Protein AF-A0A6B3FGH3-F1 (afdb_monomer_lite)

Secondary structure (DSSP, 8-state):
--PPPP---------------SS-PPPHHHHHHHTT----TTT--SSPP----SB---SSHHHHHHHHTTSS---SBTTB-

Radius of gyration: 22.79 Å; chains: 1; bounding box: 36×62×44 Å

pLDDT: mean 80.55, std 21.76, range [41.47, 98.12]

Structure (mmCIF, N/CA/C/O backbone):
data_AF-A0A6B3FGH3-F1
#
_entry.id   AF-A0A6B3FGH3-F1
#
loop_
_atom_site.group_PDB
_atom_site.id
_atom_site.type_symbol
_atom_site.label_atom_id
_atom_site.label_alt_id
_atom_site.label_comp_id
_atom_site.label_asym_id
_atom_site.label_entity_id
_atom_site.label_seq_id
_atom_site.pdbx_PDB_ins_code
_atom_site.Cartn_x
_atom_site.Cartn_y
_atom_site.Cartn_z
_atom_site.occupancy
_atom_site.B_iso_or_equiv
_atom_site.auth_seq_id
_atom_site.auth_comp_id
_atom_site.auth_asym_id
_atom_site.auth_atom_id
_atom_site.pdbx_PDB_model_num
ATOM 1 N N . MET A 1 1 ? -23.244 45.651 27.800 1.00 42.88 1 MET A N 1
ATOM 2 C CA . MET A 1 1 ? -23.475 44.963 26.514 1.00 42.88 1 MET A CA 1
ATOM 3 C C . MET A 1 1 ? -22.410 43.887 26.387 1.00 42.88 1 MET A C 1
ATOM 5 O O . MET A 1 1 ? -21.275 44.220 26.091 1.00 42.88 1 MET A O 1
ATOM 9 N N . SER A 1 2 ? -22.739 42.642 26.732 1.00 41.47 2 SER A N 1
ATOM 10 C CA . SER A 1 2 ? -21.837 41.488 26.624 1.00 41.47 2 SER A CA 1
ATOM 11 C C . SER A 1 2 ? -22.546 40.487 25.728 1.00 41.47 2 SER A C 1
ATOM 13 O O . SER A 1 2 ? -23.627 40.026 26.088 1.00 41.47 2 SER A O 1
ATOM 15 N N . GLN A 1 3 ? -22.017 40.241 24.534 1.00 44.19 3 GLN A N 1
ATOM 16 C CA . GLN A 1 3 ? -22.572 39.211 23.660 1.00 44.19 3 GLN A CA 1
ATOM 17 C C . GLN A 1 3 ? -22.161 37.817 24.166 1.00 44.19 3 GLN A C 1
ATOM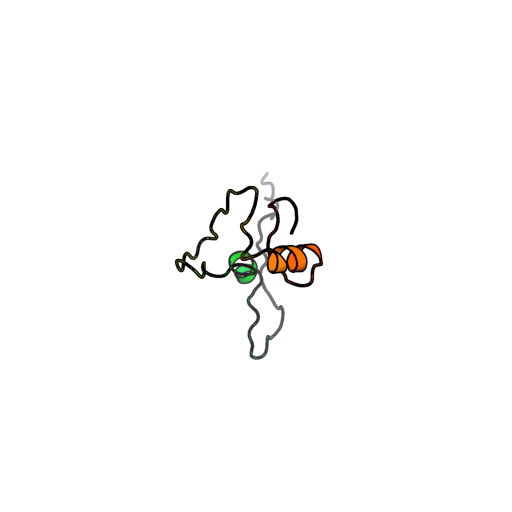 19 O O . GLN A 1 3 ? -21.080 37.692 24.749 1.00 44.19 3 GLN A O 1
ATOM 24 N N . PRO A 1 4 ? -23.005 36.785 23.987 1.00 44.78 4 PRO A N 1
ATOM 25 C CA . PRO A 1 4 ? -22.642 35.410 24.298 1.00 44.78 4 PRO A CA 1
ATOM 26 C C . PRO A 1 4 ? -21.728 34.858 23.196 1.00 44.78 4 PRO A C 1
ATOM 28 O O . PRO A 1 4 ? -21.948 35.106 22.014 1.00 44.78 4 PRO A O 1
ATOM 31 N N . LEU A 1 5 ? -20.684 34.132 23.593 1.00 47.47 5 LEU A N 1
ATOM 32 C CA . LEU A 1 5 ? -19.850 33.357 22.680 1.00 47.47 5 LEU A CA 1
ATOM 33 C C . LEU A 1 5 ? -20.619 32.087 22.308 1.00 47.47 5 LEU A C 1
ATOM 35 O O . LEU A 1 5 ? -20.929 31.276 23.182 1.00 47.47 5 LEU A O 1
ATOM 39 N N . ASP A 1 6 ? -20.932 31.930 21.025 1.00 42.66 6 ASP A N 1
ATOM 40 C CA . ASP A 1 6 ? -21.501 30.703 20.484 1.00 42.66 6 ASP A CA 1
ATOM 41 C C . ASP A 1 6 ? -20.556 29.525 20.763 1.00 42.66 6 ASP A C 1
ATOM 43 O O . ASP A 1 6 ? -19.405 29.480 20.323 1.00 42.66 6 ASP A O 1
ATOM 47 N N . SER A 1 7 ? -21.061 28.564 21.536 1.00 44.84 7 SER A N 1
ATOM 48 C CA . SER A 1 7 ? -20.418 27.297 21.871 1.00 44.84 7 SER A CA 1
ATOM 49 C C . SER A 1 7 ? -20.341 26.388 20.636 1.00 44.84 7 SER A C 1
ATOM 51 O O . SER A 1 7 ? -21.086 25.419 20.502 1.00 44.84 7 SER A O 1
ATOM 53 N N . VAL A 1 8 ? -19.405 26.672 19.735 1.00 49.41 8 VAL A N 1
ATOM 54 C CA . VAL A 1 8 ? -18.937 25.737 18.702 1.00 49.41 8 VAL A CA 1
ATOM 55 C C . VAL A 1 8 ? -17.493 25.374 19.034 1.00 49.41 8 VAL A C 1
ATOM 57 O O . VAL A 1 8 ? -16.579 25.943 18.461 1.00 49.41 8 VAL A O 1
ATOM 60 N N . THR A 1 9 ? -17.277 24.510 20.036 1.00 46.06 9 THR A N 1
ATOM 61 C CA . THR A 1 9 ? -16.086 23.634 20.240 1.00 46.06 9 THR A CA 1
ATOM 62 C C . THR A 1 9 ? -16.317 22.734 21.471 1.00 46.06 9 THR A C 1
ATOM 64 O O . THR A 1 9 ? -15.488 22.630 22.367 1.00 46.06 9 THR A O 1
ATOM 67 N N . ALA A 1 10 ? -17.469 22.066 21.558 1.00 42.31 10 ALA A N 1
ATOM 68 C CA . ALA A 1 10 ? -17.617 20.957 22.497 1.00 42.31 10 ALA A CA 1
ATOM 69 C C . ALA A 1 10 ? -17.320 19.671 21.724 1.00 42.31 10 ALA A C 1
ATOM 71 O O . ALA A 1 10 ? -18.132 19.216 20.918 1.00 42.31 10 ALA A O 1
ATOM 72 N N . GLY A 1 11 ? -16.106 19.147 21.916 1.00 41.88 11 GLY A N 1
ATOM 73 C CA . GLY A 1 11 ? -15.736 17.808 21.476 1.00 41.88 11 GLY A CA 1
ATOM 74 C C . GLY A 1 11 ? -16.781 16.791 21.930 1.00 41.88 11 GLY A C 1
ATOM 75 O O . GLY A 1 11 ? -17.423 16.963 22.968 1.00 41.88 11 GLY A O 1
ATOM 76 N N . HIS A 1 12 ? -16.969 15.762 21.109 1.00 51.56 12 HIS A N 1
ATOM 77 C CA . HIS A 1 12 ? -17.846 14.633 21.381 1.00 51.56 12 HIS A CA 1
ATOM 78 C C . HIS A 1 12 ? -17.564 14.105 22.795 1.00 51.56 12 HIS A C 1
ATOM 80 O O . HIS A 1 12 ? -16.529 13.491 23.040 1.00 51.56 12 HIS A O 1
ATOM 86 N N . THR A 1 13 ? -18.442 14.434 23.742 1.00 49.31 13 THR A N 1
ATOM 87 C CA . THR A 1 13 ? -18.398 13.888 25.098 1.00 49.31 13 THR A CA 1
ATOM 88 C C . THR A 1 13 ? -19.004 12.493 24.984 1.00 49.31 13 THR A C 1
ATOM 90 O O . THR A 1 13 ? -20.172 12.399 24.601 1.00 49.31 13 THR A O 1
ATOM 93 N N . PRO A 1 14 ? -18.245 11.410 25.221 1.00 50.25 14 PRO A N 1
ATOM 94 C CA . PRO A 1 14 ? -18.769 10.067 25.076 1.00 50.25 14 PRO A CA 1
ATOM 95 C C . PRO A 1 14 ? -19.518 9.720 26.362 1.00 50.25 14 PRO A C 1
ATOM 97 O O . PRO A 1 14 ? -18.970 9.089 27.260 1.00 50.25 14 PRO A O 1
ATOM 100 N N . GLU A 1 15 ? -20.763 10.168 26.478 1.00 52.56 15 GLU A N 1
ATOM 101 C CA . GLU A 1 15 ? -21.697 9.546 27.412 1.00 52.56 15 GLU A CA 1
ATOM 102 C C . GLU A 1 15 ? -22.493 8.484 26.643 1.00 52.56 15 GLU A C 1
ATOM 104 O O . GLU A 1 15 ? -23.229 8.788 25.708 1.00 52.56 15 GLU A O 1
ATOM 109 N N . ASP A 1 16 ? -22.246 7.228 27.025 1.00 52.72 16 ASP A N 1
ATOM 110 C CA . ASP A 1 16 ? -22.917 5.991 26.614 1.00 52.72 16 ASP A CA 1
ATOM 111 C C . ASP A 1 16 ? -22.961 5.653 25.113 1.00 52.72 16 ASP A C 1
ATOM 113 O O . ASP A 1 16 ? -23.969 5.812 24.427 1.00 52.72 16 ASP A O 1
ATOM 117 N N . GLN A 1 17 ? -21.899 4.996 24.634 1.00 49.66 17 GLN A N 1
ATOM 118 C CA . GLN A 1 17 ? -22.054 3.958 23.610 1.00 49.66 17 GLN A CA 1
ATOM 119 C C . GLN A 1 17 ? -21.470 2.641 24.120 1.00 49.66 17 GLN A C 1
ATOM 121 O O . GLN A 1 17 ? -20.291 2.345 23.954 1.00 49.66 17 GLN A O 1
ATOM 126 N N . ASP A 1 18 ? -22.365 1.895 24.761 1.00 45.66 18 ASP A N 1
ATOM 127 C CA . ASP A 1 18 ? -22.419 0.443 24.866 1.00 45.66 18 ASP A CA 1
ATOM 128 C C . ASP A 1 18 ? -21.259 -0.309 25.537 1.00 45.66 18 ASP A C 1
ATOM 130 O O . ASP A 1 18 ? -20.096 -0.317 25.140 1.00 45.66 18 ASP A O 1
ATOM 134 N N . ARG A 1 19 ? -21.645 -1.088 26.552 1.00 54.34 19 ARG A N 1
ATOM 135 C CA . ARG A 1 19 ? -20.863 -2.183 27.133 1.00 54.34 19 ARG A CA 1
ATOM 136 C C . ARG A 1 19 ? -20.346 -3.124 26.036 1.00 54.34 19 ARG A C 1
ATOM 138 O O . ARG A 1 19 ? -21.058 -4.047 25.642 1.00 54.34 19 ARG A O 1
ATOM 145 N N . GLN A 1 20 ? -19.089 -2.989 25.620 1.00 50.19 20 GLN A N 1
ATOM 146 C CA . GLN A 1 20 ? -18.457 -4.015 24.793 1.00 50.19 20 GLN A CA 1
ATOM 147 C C . GLN A 1 20 ? -17.872 -5.128 25.678 1.00 50.19 20 GLN A C 1
ATOM 149 O O . GLN A 1 20 ? -16.835 -4.993 26.326 1.00 50.19 20 GLN A O 1
ATOM 154 N N . VAL A 1 21 ? -18.590 -6.246 25.682 1.00 46.03 21 VAL A N 1
ATOM 155 C CA . VAL A 1 21 ? -18.199 -7.589 26.142 1.00 46.03 21 VAL A CA 1
ATOM 156 C C . VAL A 1 21 ? -16.893 -8.072 25.453 1.00 46.03 21 VAL A C 1
ATOM 158 O O . VAL A 1 21 ? -16.510 -7.527 24.416 1.00 46.03 21 VAL A O 1
ATOM 161 N N . PRO A 1 22 ? -16.161 -9.055 26.023 1.00 46.09 22 PRO A N 1
ATOM 162 C CA . PRO A 1 22 ? -14.733 -9.262 25.776 1.00 46.09 22 PRO A CA 1
ATOM 163 C C . PRO A 1 22 ? -14.407 -9.667 24.331 1.00 46.09 22 PRO A C 1
ATOM 165 O O . PRO A 1 22 ? -15.044 -10.538 23.746 1.00 46.09 22 PRO A O 1
ATOM 168 N N . GLY A 1 23 ? -13.364 -9.017 23.805 1.00 54.91 23 GLY A N 1
ATOM 169 C CA . GLY A 1 23 ? -12.952 -8.987 22.393 1.00 54.91 23 GLY A CA 1
ATOM 170 C C . GLY A 1 23 ? -12.800 -7.549 21.874 1.00 54.91 23 GLY A C 1
ATOM 171 O O . GLY A 1 23 ? -13.121 -7.275 20.723 1.00 54.91 23 GLY A O 1
ATOM 172 N N . ALA A 1 24 ? -12.413 -6.624 22.763 1.00 62.53 24 ALA A N 1
ATOM 173 C CA . ALA A 1 24 ? -12.655 -5.187 22.673 1.00 62.53 24 ALA A CA 1
ATOM 174 C C . ALA A 1 24 ? -12.269 -4.579 21.316 1.00 62.53 24 ALA A C 1
ATOM 176 O O . ALA A 1 24 ? -11.093 -4.403 20.993 1.00 62.53 24 ALA A O 1
ATOM 177 N N . ALA A 1 25 ? -13.288 -4.210 20.542 1.00 82.31 25 ALA A N 1
ATOM 178 C CA . ALA A 1 25 ? -13.113 -3.330 19.405 1.00 82.31 25 ALA A CA 1
ATOM 179 C C . ALA A 1 25 ? -12.651 -1.959 19.916 1.00 82.31 25 ALA A C 1
ATOM 181 O O . ALA A 1 25 ? -13.234 -1.405 20.844 1.00 82.31 25 ALA A O 1
ATOM 182 N N . TRP A 1 26 ? -11.603 -1.413 19.305 1.00 89.94 26 TRP A N 1
ATOM 183 C CA . TRP A 1 26 ? -11.102 -0.076 19.610 1.00 89.94 26 TRP A CA 1
ATOM 184 C C . TRP A 1 26 ? -12.188 1.008 19.502 1.00 89.94 26 TRP A C 1
ATOM 186 O O . TRP A 1 26 ? -13.063 0.933 18.627 1.00 89.94 26 TRP A O 1
ATOM 196 N N . SER A 1 27 ? -12.077 2.047 20.335 1.00 94.06 27 SER A N 1
ATOM 197 C CA . SER A 1 27 ? -12.845 3.292 20.198 1.00 94.06 27 SER A CA 1
ATOM 198 C C . SER A 1 27 ? -12.554 3.980 18.860 1.00 94.06 27 SER A C 1
ATOM 200 O O . SER A 1 27 ? -11.570 3.664 18.178 1.00 94.06 27 SER A O 1
ATOM 202 N N . PHE A 1 28 ? -13.418 4.913 18.458 1.00 92.88 28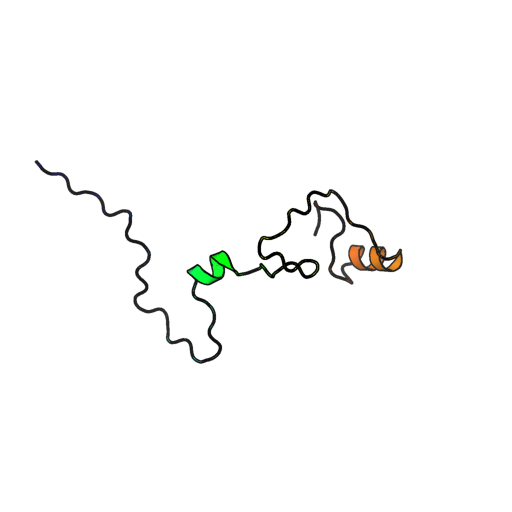 PHE A N 1
ATOM 203 C CA . PHE A 1 28 ? -13.305 5.603 17.172 1.00 92.88 28 PHE A CA 1
ATOM 204 C C . PHE A 1 28 ? -11.970 6.349 17.028 1.00 92.88 28 PHE A C 1
ATOM 206 O O . PHE A 1 28 ? -11.294 6.203 16.012 1.00 92.88 28 PHE A O 1
ATOM 213 N N . GLU A 1 29 ? -11.529 7.033 18.081 1.00 95.19 29 GLU A N 1
ATOM 214 C CA . GLU A 1 29 ? -10.283 7.806 18.133 1.00 95.19 29 GLU A CA 1
ATOM 215 C C . GLU A 1 29 ? -9.063 6.910 17.883 1.00 95.19 29 GLU A C 1
ATOM 217 O O . GLU A 1 29 ? -8.143 7.264 17.151 1.00 95.19 29 GLU A O 1
ATOM 222 N N . THR A 1 30 ? -9.063 5.699 18.441 1.00 94.00 30 THR A N 1
ATOM 223 C CA . THR A 1 30 ? -7.978 4.731 18.242 1.00 94.00 30 THR A CA 1
ATOM 224 C C . THR A 1 30 ? -8.001 4.143 16.828 1.00 94.00 30 THR A C 1
ATOM 226 O O . THR A 1 30 ? -6.947 3.956 16.216 1.00 94.00 30 THR A O 1
ATOM 229 N N . LYS A 1 31 ? -9.191 3.888 16.269 1.00 93.44 31 LYS A N 1
ATOM 230 C CA . LYS A 1 31 ? -9.343 3.406 14.885 1.00 93.44 31 LYS A CA 1
ATOM 231 C C . LYS A 1 31 ? -8.812 4.414 13.870 1.00 93.44 31 LYS A C 1
ATOM 233 O O . LYS A 1 31 ? -8.121 4.005 12.942 1.00 93.44 31 LYS A O 1
ATOM 238 N N . GLN A 1 32 ? -9.054 5.710 14.074 1.00 94.06 32 GLN A N 1
ATOM 239 C CA . GLN A 1 32 ? -8.547 6.768 13.190 1.00 94.06 32 GLN A CA 1
ATOM 240 C C . GLN A 1 32 ? -7.020 6.733 13.021 1.00 94.06 32 GLN A C 1
ATOM 242 O O . GLN A 1 32 ? -6.520 7.072 11.953 1.00 94.06 32 GLN A O 1
ATOM 247 N N . ILE A 1 33 ? -6.283 6.308 14.053 1.00 91.94 33 ILE A N 1
ATOM 248 C CA . ILE A 1 33 ? -4.814 6.283 14.036 1.00 91.94 33 ILE A CA 1
ATOM 249 C C . ILE A 1 33 ? -4.252 4.940 13.548 1.00 91.94 33 ILE A C 1
ATOM 251 O O . ILE A 1 33 ? -3.143 4.893 13.015 1.00 91.94 33 ILE A O 1
ATOM 255 N N . HIS A 1 34 ? -4.962 3.828 13.757 1.00 91.88 34 HIS A N 1
ATOM 256 C CA . HIS A 1 34 ? -4.372 2.491 13.607 1.00 91.88 34 HIS A CA 1
ATOM 257 C C . HIS A 1 34 ? -5.068 1.571 12.601 1.00 91.88 34 HIS A C 1
ATOM 259 O O . HIS A 1 34 ? -4.458 0.593 12.168 1.00 91.88 34 HIS A O 1
ATOM 265 N N . SER A 1 35 ? -6.320 1.830 12.221 1.00 93.19 35 SER A N 1
ATOM 266 C CA . SER A 1 35 ? -7.029 0.968 11.272 1.00 93.19 35 SER A CA 1
ATOM 267 C C . SER A 1 35 ? -6.402 1.036 9.876 1.00 93.19 35 SER A C 1
ATOM 269 O O . SE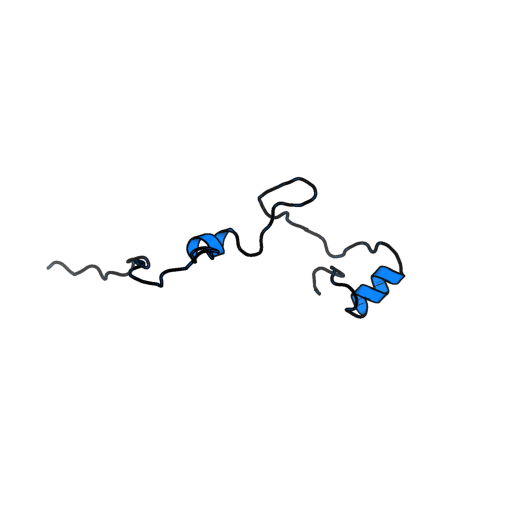R A 1 35 ? -6.109 2.111 9.366 1.00 93.19 35 SER A O 1
ATOM 271 N N . GLY A 1 36 ? -6.194 -0.128 9.252 1.00 91.38 36 GLY A N 1
ATOM 272 C CA . GLY A 1 36 ? -5.593 -0.242 7.916 1.00 91.38 36 GLY A CA 1
ATOM 273 C C . GLY A 1 36 ? -4.063 -0.132 7.874 1.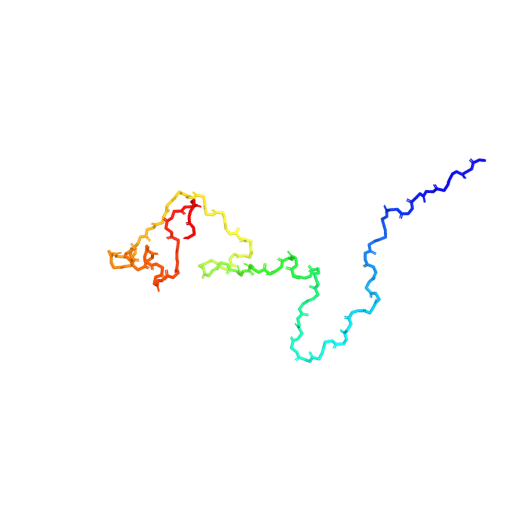00 91.38 36 GLY A C 1
ATOM 274 O O . GLY A 1 36 ? -3.483 -0.353 6.816 1.00 91.38 36 GLY A O 1
ATOM 275 N N . ALA A 1 37 ? -3.400 0.150 9.003 1.00 92.75 37 ALA A N 1
ATOM 276 C CA . ALA A 1 37 ? -1.946 0.282 9.079 1.00 92.75 37 ALA A CA 1
ATOM 277 C C . ALA A 1 37 ? -1.308 -0.795 9.974 1.00 92.75 37 ALA A C 1
ATOM 279 O O . ALA A 1 37 ? -1.609 -0.922 11.164 1.00 92.75 37 ALA A O 1
ATOM 280 N N . ALA A 1 38 ? -0.346 -1.528 9.417 1.00 92.94 38 ALA A N 1
ATOM 281 C CA . ALA A 1 38 ? 0.537 -2.442 10.140 1.00 92.94 38 ALA A CA 1
ATOM 282 C C . ALA A 1 38 ? 1.994 -1.960 10.011 1.00 92.94 38 ALA A C 1
ATOM 284 O O . ALA A 1 38 ? 2.292 -1.213 9.078 1.00 92.94 38 ALA A O 1
ATOM 285 N N . PRO A 1 39 ? 2.903 -2.325 10.939 1.00 95.00 39 PRO A N 1
ATOM 286 C CA . PRO A 1 39 ? 4.325 -2.058 10.744 1.00 95.00 39 PRO A CA 1
ATOM 287 C C . PRO A 1 39 ? 4.814 -2.703 9.441 1.00 95.00 39 PRO A C 1
ATOM 289 O O . PRO A 1 39 ? 4.366 -3.800 9.103 1.00 95.00 39 PRO A O 1
ATOM 292 N N . ASP A 1 40 ? 5.725 -2.038 8.732 1.00 96.25 40 ASP A 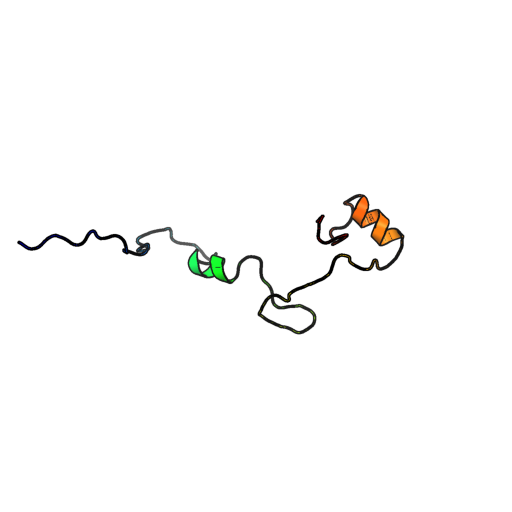N 1
ATOM 293 C CA . ASP A 1 40 ? 6.317 -2.581 7.507 1.00 96.25 40 ASP A CA 1
ATOM 294 C C . ASP A 1 40 ? 6.955 -3.955 7.792 1.00 96.25 40 ASP A C 1
ATOM 296 O O . ASP A 1 40 ? 7.831 -4.040 8.657 1.00 96.25 40 ASP A O 1
ATOM 300 N N . PRO A 1 41 ? 6.564 -5.035 7.089 1.00 95.50 41 PRO A N 1
ATOM 301 C CA . PRO A 1 41 ? 7.077 -6.376 7.365 1.00 95.50 41 PRO A CA 1
ATOM 302 C C . PRO A 1 41 ? 8.574 -6.534 7.064 1.00 95.50 41 PRO A C 1
ATOM 304 O O . PRO A 1 41 ? 9.181 -7.490 7.540 1.00 95.50 41 PRO A O 1
ATOM 307 N N . THR A 1 42 ? 9.175 -5.625 6.288 1.00 96.75 42 THR A N 1
ATOM 308 C CA . THR A 1 42 ? 10.593 -5.718 5.908 1.00 96.75 42 THR A CA 1
ATOM 309 C C . THR A 1 42 ? 11.517 -5.063 6.937 1.00 96.75 42 THR A C 1
ATOM 311 O O . THR A 1 42 ? 12.561 -5.618 7.270 1.00 96.75 42 THR A O 1
ATOM 314 N N . THR A 1 43 ? 11.152 -3.888 7.453 1.00 97.06 43 THR A N 1
ATOM 315 C CA . THR A 1 43 ? 12.004 -3.075 8.343 1.00 97.06 43 THR A CA 1
ATOM 316 C C . THR A 1 43 ? 11.434 -2.879 9.747 1.00 97.06 43 THR A C 1
ATOM 318 O O . THR A 1 43 ? 12.150 -2.439 10.645 1.00 97.06 43 THR A O 1
ATOM 321 N N . GLY A 1 44 ? 10.150 -3.173 9.958 1.00 95.75 44 GLY A N 1
ATOM 322 C CA . GLY A 1 44 ? 9.433 -2.879 11.197 1.00 95.75 44 GLY A CA 1
ATOM 323 C C . GLY A 1 44 ? 9.044 -1.407 11.367 1.00 95.75 44 GLY A C 1
ATOM 324 O O . GLY A 1 44 ? 8.569 -1.026 12.439 1.00 95.75 44 GLY A O 1
ATOM 325 N N . ALA A 1 45 ? 9.228 -0.563 10.344 1.00 96.75 45 ALA A N 1
ATOM 326 C CA . ALA A 1 45 ? 8.851 0.846 10.403 1.00 96.75 45 ALA A CA 1
ATOM 327 C C . ALA A 1 45 ? 7.362 1.010 10.748 1.00 96.75 45 ALA A C 1
ATOM 329 O O . ALA A 1 45 ? 6.493 0.390 10.134 1.00 96.75 45 ALA A O 1
ATOM 330 N N . ARG A 1 46 ? 7.057 1.854 11.746 1.00 94.19 46 ARG A N 1
ATOM 331 C CA . ARG A 1 46 ? 5.668 2.095 12.172 1.00 94.19 46 ARG A CA 1
ATOM 332 C C . ARG A 1 46 ? 4.945 3.113 11.293 1.00 94.19 46 ARG A C 1
ATOM 334 O O . ARG A 1 46 ? 3.735 3.003 11.121 1.00 94.19 46 ARG A O 1
ATOM 341 N N . ALA A 1 47 ? 5.674 4.095 10.768 1.00 94.81 47 ALA A N 1
ATOM 342 C CA . ALA A 1 47 ? 5.151 5.004 9.758 1.00 94.81 47 ALA A CA 1
ATOM 343 C C . ALA A 1 47 ? 5.026 4.261 8.421 1.00 94.81 47 ALA A C 1
ATOM 345 O O . ALA A 1 47 ? 5.931 3.514 8.049 1.00 94.81 47 ALA A O 1
ATOM 346 N N . VAL A 1 48 ? 3.919 4.477 7.708 1.00 94.56 48 VAL A N 1
ATOM 347 C CA . VAL A 1 48 ? 3.677 3.836 6.410 1.00 94.56 48 VAL A CA 1
ATOM 348 C C . VAL A 1 48 ? 4.705 4.348 5.390 1.00 94.56 48 VAL A C 1
ATOM 350 O O . VAL A 1 48 ? 4.811 5.565 5.210 1.00 94.56 48 VAL A O 1
ATOM 353 N N . PRO A 1 49 ? 5.464 3.463 4.718 1.00 95.12 49 PRO A N 1
ATOM 354 C CA . PRO A 1 49 ? 6.404 3.872 3.680 1.00 95.12 49 PRO A CA 1
ATOM 355 C C . PRO A 1 49 ? 5.716 4.551 2.488 1.00 95.12 49 PRO A C 1
ATOM 357 O O . PRO A 1 49 ? 4.605 4.191 2.098 1.00 95.12 49 PRO A O 1
ATOM 360 N N . ILE A 1 50 ? 6.414 5.494 1.852 1.00 95.94 50 ILE A N 1
ATOM 361 C CA . ILE A 1 50 ? 5.962 6.117 0.602 1.00 95.94 50 ILE A CA 1
ATOM 362 C C . ILE A 1 50 ? 6.502 5.298 -0.577 1.00 95.94 50 ILE A C 1
ATOM 364 O O . ILE A 1 50 ? 7.667 5.428 -0.954 1.00 95.94 50 ILE A O 1
ATOM 368 N N . TYR A 1 51 ? 5.652 4.472 -1.193 1.00 95.56 51 TYR A N 1
ATOM 369 C CA . TYR A 1 51 ? 5.988 3.729 -2.415 1.00 95.56 51 TYR A CA 1
ATOM 370 C C . TYR A 1 51 ? 5.878 4.625 -3.659 1.00 95.56 51 TYR A C 1
ATOM 372 O O . TYR A 1 51 ? 4.935 4.523 -4.444 1.00 95.56 51 TYR A O 1
ATOM 380 N N . GLN A 1 52 ? 6.847 5.524 -3.845 1.00 97.56 52 GLN A N 1
ATOM 381 C CA . GLN A 1 52 ? 6.905 6.443 -4.988 1.00 97.56 52 GLN A CA 1
ATOM 382 C C . GLN A 1 52 ? 7.373 5.724 -6.268 1.00 97.56 52 GLN A C 1
ATOM 384 O O . GLN A 1 52 ? 8.490 5.912 -6.744 1.00 97.56 52 GLN A O 1
ATOM 389 N N . SER A 1 53 ? 6.501 4.883 -6.822 1.00 96.50 53 SER A N 1
ATOM 390 C CA . SER A 1 53 ? 6.717 4.138 -8.066 1.00 96.50 53 SER A CA 1
ATOM 391 C C . SER A 1 53 ? 5.513 4.270 -9.000 1.00 96.50 53 SER A C 1
ATOM 393 O O . SER A 1 53 ? 4.414 4.649 -8.589 1.00 96.50 53 SER A O 1
ATOM 395 N N . THR A 1 54 ? 5.716 3.939 -10.273 1.00 96.81 54 THR A N 1
ATOM 396 C CA . THR A 1 54 ? 4.655 3.816 -11.283 1.00 96.81 54 THR A CA 1
ATOM 397 C C . THR A 1 54 ? 4.218 2.365 -11.511 1.00 96.81 54 THR A C 1
ATOM 399 O O . THR A 1 54 ? 3.098 2.138 -11.973 1.00 96.81 54 THR A O 1
ATOM 402 N N . SER A 1 55 ? 5.084 1.387 -11.216 1.00 94.81 55 SER A N 1
ATOM 403 C CA . SER A 1 55 ? 4.905 -0.038 -11.546 1.00 94.81 55 SER A CA 1
ATOM 404 C C . SER A 1 55 ? 5.598 -0.972 -10.542 1.00 94.81 55 SER A C 1
ATOM 406 O O . SER A 1 55 ? 6.450 -0.532 -9.762 1.00 94.81 55 SER A O 1
ATOM 408 N N . PHE A 1 56 ? 5.221 -2.258 -10.569 1.00 96.25 56 PHE A N 1
ATOM 409 C CA . PHE A 1 56 ? 5.728 -3.312 -9.682 1.00 96.25 56 PHE A CA 1
ATOM 410 C C . PHE A 1 56 ? 6.238 -4.520 -10.484 1.00 96.25 56 PHE A C 1
ATOM 412 O O . PHE A 1 56 ? 5.743 -4.818 -11.568 1.00 96.25 56 PHE A O 1
ATOM 419 N N . VAL A 1 57 ? 7.255 -5.208 -9.959 1.00 96.69 57 VAL A N 1
ATOM 420 C CA . VAL A 1 57 ? 7.886 -6.362 -10.621 1.00 96.69 57 VAL A CA 1
ATOM 421 C C . VAL A 1 57 ? 7.100 -7.641 -10.335 1.00 96.69 57 VAL A C 1
ATOM 423 O O . VAL A 1 57 ? 6.721 -7.904 -9.194 1.00 96.69 57 VAL A O 1
ATOM 426 N N . PHE A 1 58 ? 6.906 -8.471 -11.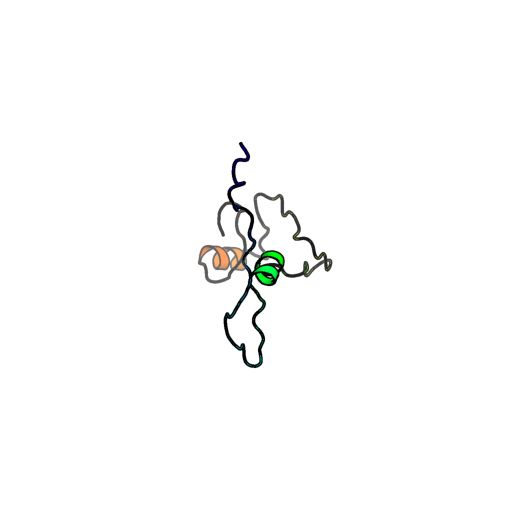361 1.00 97.06 58 PHE A N 1
ATOM 427 C CA . PHE A 1 58 ? 6.324 -9.803 -11.207 1.00 97.06 58 PHE A CA 1
ATOM 428 C C . PHE A 1 58 ? 7.389 -10.844 -10.863 1.00 97.06 58 PHE A C 1
ATOM 430 O O . PHE A 1 58 ? 8.511 -10.777 -11.362 1.00 97.06 58 PHE A O 1
ATOM 437 N N . ARG A 1 59 ? 7.013 -11.843 -10.054 1.00 97.06 59 ARG A N 1
ATOM 438 C CA . ARG A 1 59 ? 7.882 -12.990 -9.751 1.00 97.06 59 ARG A CA 1
ATOM 439 C C . ARG A 1 59 ? 8.201 -13.798 -11.017 1.00 97.06 59 ARG A C 1
ATOM 441 O O . ARG A 1 59 ? 9.350 -14.167 -11.228 1.00 97.06 59 ARG A O 1
ATOM 448 N N . ASP A 1 60 ? 7.187 -14.023 -11.857 1.00 97.94 60 ASP A N 1
ATOM 449 C CA . ASP A 1 60 ? 7.267 -14.725 -13.142 1.00 97.94 60 ASP A CA 1
ATOM 450 C C . ASP A 1 60 ? 6.052 -14.394 -14.046 1.00 97.94 60 ASP A C 1
ATOM 452 O O . ASP A 1 60 ? 5.199 -13.568 -13.703 1.00 97.94 60 ASP A O 1
ATOM 456 N N . THR A 1 61 ? 5.975 -15.023 -15.226 1.00 97.88 61 THR A N 1
ATOM 457 C CA . THR A 1 61 ? 4.894 -14.805 -16.205 1.00 97.88 61 THR A CA 1
ATOM 458 C C . THR A 1 61 ? 3.541 -15.350 -15.753 1.00 97.88 61 THR A C 1
ATOM 460 O O . THR A 1 61 ? 2.511 -14.792 -16.132 1.00 97.88 61 THR A O 1
ATOM 463 N N . LYS A 1 62 ? 3.521 -16.408 -14.934 1.00 98.12 62 LYS A N 1
ATOM 464 C CA . LYS A 1 62 ? 2.285 -16.961 -14.378 1.00 98.12 62 LYS A CA 1
ATOM 465 C C . LYS A 1 62 ? 1.700 -16.011 -13.333 1.00 98.12 62 LYS A C 1
ATOM 467 O O . LYS A 1 62 ? 0.514 -15.715 -13.405 1.00 98.12 62 LYS A O 1
ATOM 472 N N . HIS A 1 63 ? 2.527 -15.473 -12.439 1.00 97.88 63 HIS A N 1
ATOM 473 C CA . HIS A 1 63 ? 2.121 -14.464 -11.460 1.00 97.88 63 HIS A CA 1
ATOM 474 C C . HIS A 1 63 ? 1.486 -13.243 -12.137 1.00 97.88 63 HIS A C 1
ATOM 476 O O . HIS A 1 63 ? 0.441 -12.773 -11.702 1.00 97.88 63 HIS A O 1
ATOM 482 N N . ALA A 1 64 ? 2.059 -12.765 -13.246 1.00 96.25 64 ALA A N 1
ATOM 483 C CA . ALA A 1 64 ? 1.452 -11.679 -14.014 1.00 96.25 64 ALA A CA 1
ATOM 484 C C . ALA A 1 64 ? 0.038 -12.046 -14.510 1.00 96.25 64 ALA A C 1
ATOM 486 O O . ALA A 1 64 ? -0.902 -11.280 -14.313 1.00 96.25 64 ALA A O 1
ATOM 487 N N . ALA A 1 65 ? -0.128 -13.225 -15.121 1.00 97.62 65 ALA A N 1
ATOM 488 C CA . ALA A 1 65 ? -1.426 -13.687 -15.617 1.00 97.62 65 ALA A CA 1
ATOM 489 C C . ALA A 1 65 ? -2.472 -13.841 -14.495 1.00 97.62 65 ALA A C 1
ATOM 491 O O . ALA A 1 65 ? -3.638 -13.488 -14.686 1.00 97.62 65 ALA A O 1
ATOM 492 N N . ASP A 1 66 ? -2.058 -14.322 -13.321 1.00 97.94 66 ASP A N 1
ATOM 493 C CA . ASP A 1 66 ? -2.936 -14.491 -12.161 1.00 97.94 66 ASP A CA 1
ATOM 494 C C . ASP A 1 66 ? -3.393 -13.129 -11.593 1.00 97.94 66 ASP A C 1
ATOM 496 O O . ASP A 1 66 ? -4.579 -12.962 -11.308 1.00 97.94 66 ASP A O 1
ATOM 500 N N . LEU A 1 67 ? -2.510 -12.121 -11.523 1.00 96.06 67 LEU A N 1
ATOM 501 C CA . LEU A 1 67 ? -2.884 -10.756 -11.117 1.00 96.06 67 LEU A CA 1
ATOM 502 C C . LEU A 1 67 ? -3.874 -10.111 -12.103 1.00 96.06 67 LEU A C 1
ATOM 504 O O . LEU A 1 67 ? -4.899 -9.570 -11.695 1.00 96.06 67 LEU A O 1
ATOM 508 N N . PHE A 1 68 ? -3.620 -10.205 -13.414 1.00 95.06 68 PHE A N 1
ATOM 509 C CA . PHE A 1 68 ? -4.504 -9.609 -14.429 1.00 95.06 68 PHE A CA 1
ATOM 510 C C . PHE A 1 68 ? -5.864 -10.311 -14.555 1.00 95.06 68 PHE A C 1
ATOM 512 O O . PHE A 1 68 ? -6.827 -9.694 -15.011 1.00 95.06 68 PHE A O 1
ATOM 519 N N . SER A 1 69 ? -5.954 -11.585 -14.165 1.00 96.44 69 SER A N 1
ATOM 520 C CA . SER A 1 69 ? -7.216 -12.336 -14.118 1.00 96.44 69 SER A CA 1
ATOM 521 C C . SER A 1 69 ? -7.947 -12.223 -12.775 1.00 96.44 69 SER A C 1
ATOM 523 O O . SER A 1 69 ? -9.014 -12.817 -12.624 1.00 96.44 69 SER A O 1
ATOM 525 N N . LEU A 1 70 ? -7.403 -11.450 -11.822 1.00 94.62 70 LEU A N 1
ATOM 526 C CA . LEU A 1 70 ? -7.900 -11.302 -10.446 1.00 94.62 70 LEU A CA 1
ATOM 527 C C . LEU A 1 70 ? -7.937 -12.624 -9.657 1.00 94.62 70 LEU A C 1
ATOM 529 O O . LEU A 1 70 ? -8.681 -12.757 -8.686 1.00 94.62 70 LEU A O 1
ATOM 533 N N . ALA A 1 71 ? -7.137 -13.606 -10.076 1.00 97.31 71 ALA A N 1
ATOM 534 C CA . ALA A 1 71 ? -6.994 -14.882 -9.387 1.00 97.31 71 ALA A CA 1
ATOM 535 C C . ALA A 1 71 ? -6.077 -14.775 -8.154 1.00 97.31 71 ALA A C 1
ATOM 537 O O . ALA A 1 71 ? -6.254 -15.524 -7.193 1.00 97.31 71 ALA A O 1
ATOM 538 N N . GLU A 1 72 ? -5.127 -13.833 -8.160 1.00 96.31 72 GLU A N 1
ATOM 539 C CA . GLU A 1 72 ? -4.255 -13.489 -7.028 1.00 96.31 72 GLU A CA 1
ATOM 540 C C . GLU A 1 72 ? -4.382 -11.983 -6.719 1.00 96.31 72 GLU A C 1
ATOM 542 O O . GLU A 1 72 ? -4.414 -11.176 -7.650 1.00 96.31 72 GLU A O 1
ATOM 547 N N . PRO A 1 73 ? -4.458 -11.567 -5.440 1.00 95.00 73 PRO A N 1
ATOM 548 C CA . PRO A 1 73 ? -4.375 -10.157 -5.076 1.00 95.00 73 PRO A CA 1
ATOM 549 C C . PRO A 1 73 ? -2.926 -9.659 -5.132 1.00 95.00 73 PRO A C 1
ATOM 551 O O . PRO A 1 73 ? -2.017 -10.290 -4.594 1.00 95.00 73 PRO A O 1
ATOM 554 N N . GLY A 1 74 ? -2.706 -8.479 -5.703 1.00 94.50 74 GLY A N 1
ATOM 555 C CA . GLY A 1 74 ? -1.391 -7.850 -5.725 1.00 94.50 74 GLY A CA 1
ATOM 556 C C . GLY A 1 74 ? -1.352 -6.645 -6.651 1.00 94.50 74 GLY A C 1
ATOM 557 O O . GLY A 1 74 ? -2.244 -6.454 -7.466 1.00 94.50 74 GLY A O 1
ATOM 558 N N . ASN A 1 75 ? -0.304 -5.834 -6.523 1.00 95.75 75 ASN A N 1
ATOM 559 C CA . ASN A 1 75 ? -0.194 -4.596 -7.286 1.00 95.75 75 ASN A CA 1
ATOM 560 C C . ASN A 1 75 ? 0.294 -4.854 -8.717 1.00 95.75 75 ASN A C 1
ATOM 562 O O . ASN A 1 75 ? 1.252 -5.601 -8.929 1.00 95.75 75 ASN A O 1
ATOM 566 N N . ILE A 1 76 ? -0.288 -4.135 -9.678 1.00 95.44 76 ILE A N 1
ATOM 567 C CA . ILE A 1 76 ? 0.135 -4.155 -11.086 1.00 95.44 76 ILE A CA 1
ATOM 568 C C . ILE A 1 76 ? 0.780 -2.808 -11.466 1.00 95.44 76 ILE A C 1
ATOM 570 O O . ILE A 1 76 ? 1.975 -2.732 -11.762 1.00 95.44 76 ILE A O 1
ATOM 574 N N . TYR A 1 77 ? 0.010 -1.718 -11.383 1.00 94.69 77 TYR A N 1
ATOM 575 C CA . TYR A 1 77 ? 0.450 -0.341 -11.645 1.00 94.69 77 TYR A CA 1
ATOM 576 C C . TYR A 1 77 ? -0.179 0.599 -10.625 1.00 94.69 77 TYR A C 1
ATOM 578 O O . TYR A 1 77 ? -1.323 0.407 -10.263 1.00 94.69 77 TYR A O 1
ATOM 586 N N . THR A 1 78 ? 0.467 1.699 -10.243 1.00 96.00 78 THR A N 1
ATOM 587 C CA . THR A 1 78 ? -0.078 2.606 -9.203 1.00 96.00 78 THR A CA 1
ATOM 588 C C . THR A 1 78 ? -1.470 3.179 -9.525 1.00 96.00 78 THR A C 1
ATOM 590 O O . THR A 1 78 ? -2.203 3.588 -8.631 1.00 96.00 78 THR A O 1
ATOM 593 N N . ARG A 1 79 ? -1.861 3.214 -10.805 1.00 94.00 79 ARG A N 1
ATOM 594 C CA . ARG A 1 79 ? -3.190 3.673 -11.241 1.00 94.00 79 ARG A CA 1
ATOM 595 C C . ARG A 1 79 ? -4.314 2.656 -11.021 1.00 94.00 79 ARG A C 1
ATOM 597 O O . ARG A 1 79 ? -5.472 3.040 -11.152 1.00 94.00 79 ARG A O 1
ATOM 604 N N . ILE A 1 80 ? -3.988 1.382 -10.819 1.00 81.12 80 ILE A N 1
ATOM 605 C CA . ILE A 1 80 ? -4.941 0.270 -10.834 1.00 81.12 80 ILE A CA 1
ATOM 606 C C . ILE A 1 80 ? -4.570 -0.678 -9.700 1.00 81.12 80 ILE A C 1
ATOM 608 O O . ILE A 1 80 ? -3.415 -1.083 -9.587 1.00 81.12 80 ILE A O 1
ATOM 612 N N . HIS A 1 81 ? -5.556 -0.988 -8.862 1.00 59.25 81 HIS A N 1
ATOM 613 C CA . HIS A 1 81 ? -5.364 -1.933 -7.774 1.00 59.25 81 HIS A CA 1
ATOM 614 C C . HIS A 1 81 ? -5.020 -3.326 -8.286 1.00 59.25 81 HIS A C 1
ATOM 616 O O . HIS A 1 81 ? -5.667 -3.760 -9.266 1.00 59.25 81 HIS A O 1
#

Foldseek 3Di:
DDDDDPPPPDPPDDDDDDDDDPPDDDDPVVCVVPPPFDQDPPPRHRDDDDPPDFADDAPDPVSVVCCVVVVDDDDGGPVDD

Sequence (81 aa):
MSQPLDSVTAGHTPEDQDRQVPGAAWSFETKQIHSGAAPDPTTGARAVPIYQSTSFVFRDTKHAADLFSLAEPGNIYTRIH